Protein AF-A0A1S6J3F6-F1 (afdb_monomer)

Mean predicted aligned error: 5.73 Å

Solvent-accessible surface area (backbone atoms only — not comparable to full-atom values): 7538 Å² total; per-residue (Å²): 137,82,80,78,80,76,73,83,78,81,71,55,53,67,57,28,52,51,54,21,48,46,43,66,58,63,62,92,87,66,84,69,52,65,42,60,30,18,26,53,20,28,42,32,50,45,49,33,50,50,56,49,52,43,53,43,28,55,75,74,40,60,72,53,62,77,48,55,73,67,57,49,48,67,57,35,42,83,77,46,58,62,65,58,28,49,50,50,51,52,53,53,50,52,28,55,56,43,51,56,88,52,101,87,57,81,61,42,48,49,66,60,42,51,53,48,50,54,53,49,58,50,52,53,53,54,53,59,59,72,70,115

Foldseek 3Di:
DDDPDPDDDDDALVVLLVQLVCLLVPDPPDPDDQLRSLLSSLVSLLSSLLVLLQVLCVLVPPVCNPDDPVVSLVVVCVQAPVVLSVLSVVLNVVSVVLNDDDPPDDHDGSVNSVVSSVSSVVSSVRSVVSSD

Radius of gyration: 16.14 Å; Cα contacts (8 Å, |Δi|>4): 118; chains: 1; bounding box: 43×26×46 Å

pLDDT: mean 89.03, std 11.89, range [48.44, 98.19]

Structure (mmCIF, N/CA/C/O backbone):
data_AF-A0A1S6J3F6-F1
#
_entry.id   AF-A0A1S6J3F6-F1
#
loop_
_atom_site.group_PDB
_atom_site.id
_atom_site.type_symbol
_atom_site.label_atom_id
_atom_site.label_alt_id
_atom_site.label_comp_id
_atom_site.label_asym_id
_atom_site.label_entity_id
_atom_site.label_seq_id
_atom_site.pdbx_PDB_ins_code
_atom_site.Cartn_x
_atom_site.Cartn_y
_atom_site.Cartn_z
_atom_site.occupancy
_atom_site.B_iso_or_equiv
_atom_site.auth_seq_id
_atom_site.auth_comp_id
_atom_site.auth_asym_id
_atom_site.auth_atom_id
_atom_site.pdbx_PDB_model_num
ATOM 1 N N . MET A 1 1 ? -28.361 14.366 -27.306 1.00 48.62 1 MET A N 1
ATOM 2 C CA . MET A 1 1 ? -28.104 13.013 -26.768 1.00 48.62 1 MET A CA 1
ATOM 3 C C . MET A 1 1 ? -26.946 13.119 -25.794 1.00 48.62 1 MET A C 1
ATOM 5 O O . MET A 1 1 ? -25.819 13.310 -26.226 1.00 48.62 1 MET A O 1
ATOM 9 N N . THR A 1 2 ? -27.231 13.118 -24.496 1.00 56.34 2 THR A N 1
ATOM 10 C CA . THR A 1 2 ? -26.232 13.294 -23.433 1.00 56.34 2 THR A CA 1
ATOM 11 C C . THR A 1 2 ? -25.793 11.906 -22.976 1.00 56.34 2 THR A C 1
ATOM 13 O O . THR A 1 2 ? -26.602 11.162 -22.428 1.00 56.34 2 THR A O 1
ATOM 16 N N . THR A 1 3 ? -24.551 11.517 -23.260 1.00 48.44 3 THR A N 1
ATOM 17 C CA . THR A 1 3 ? -23.981 10.244 -22.796 1.00 48.44 3 THR A CA 1
ATOM 18 C C . THR A 1 3 ? -23.972 10.241 -21.264 1.00 48.44 3 THR A C 1
ATOM 20 O O . THR A 1 3 ? -23.398 11.166 -20.683 1.00 48.44 3 THR A O 1
ATOM 23 N N . PRO A 1 4 ? -24.600 9.269 -20.577 1.00 52.59 4 PRO A N 1
ATOM 24 C CA . PRO A 1 4 ? -24.571 9.239 -19.122 1.00 52.59 4 PRO A CA 1
ATOM 25 C C . PRO A 1 4 ? -23.128 9.044 -18.646 1.00 52.59 4 PRO A C 1
ATOM 27 O O . PRO A 1 4 ? -22.402 8.186 -19.153 1.00 52.59 4 PRO A O 1
ATOM 30 N N . ALA A 1 5 ? -22.708 9.862 -17.679 1.00 54.78 5 ALA A N 1
ATOM 31 C CA . ALA A 1 5 ? -21.408 9.735 -17.039 1.00 54.78 5 ALA A CA 1
ATOM 32 C C . ALA A 1 5 ? -21.302 8.341 -16.406 1.00 54.78 5 ALA A C 1
ATOM 34 O O . ALA A 1 5 ? -22.121 7.962 -15.568 1.00 54.78 5 ALA A O 1
ATOM 35 N N . ARG A 1 6 ? -20.310 7.557 -16.839 1.00 54.47 6 ARG A N 1
ATOM 36 C CA . ARG A 1 6 ? -20.037 6.225 -16.295 1.00 54.47 6 ARG A CA 1
ATOM 37 C C . ARG A 1 6 ? -19.717 6.399 -14.811 1.00 54.47 6 ARG A C 1
ATOM 39 O O . ARG A 1 6 ? -18.729 7.051 -14.481 1.00 54.47 6 ARG A O 1
ATOM 46 N N . SER A 1 7 ? -20.547 5.853 -13.924 1.00 50.19 7 SER A N 1
ATOM 47 C CA . SER A 1 7 ? -20.220 5.807 -12.499 1.00 50.19 7 SER A CA 1
ATOM 48 C C . SER A 1 7 ? -18.847 5.145 -12.340 1.00 50.19 7 SER A C 1
ATOM 50 O O . SER A 1 7 ? -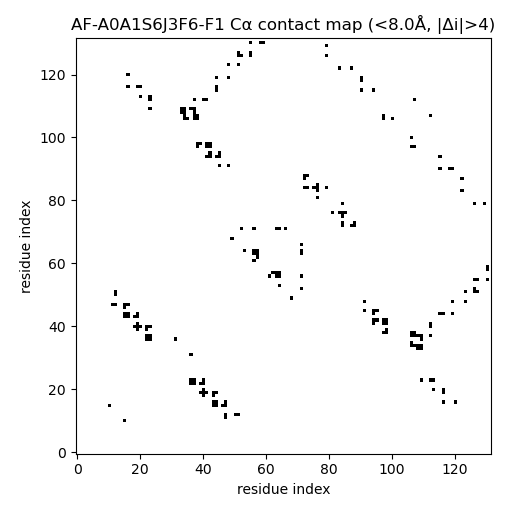18.591 4.139 -13.014 1.00 50.19 7 SER A O 1
ATOM 52 N N . PRO A 1 8 ? -17.941 5.697 -11.515 1.00 55.97 8 PRO A N 1
ATOM 53 C CA . PRO A 1 8 ? -16.622 5.114 -11.343 1.00 55.97 8 PRO A CA 1
ATOM 54 C C . PRO A 1 8 ? -16.789 3.697 -10.793 1.00 55.97 8 PRO A C 1
ATOM 56 O O . PRO A 1 8 ? -17.362 3.491 -9.724 1.00 55.97 8 PRO A O 1
ATOM 59 N N . ARG A 1 9 ? -16.328 2.704 -11.557 1.00 63.00 9 ARG A N 1
ATOM 60 C CA . ARG A 1 9 ? -16.299 1.316 -11.103 1.00 63.00 9 ARG A CA 1
ATOM 61 C C . ARG A 1 9 ? -15.208 1.215 -10.043 1.00 63.00 9 ARG A C 1
ATOM 63 O O . ARG A 1 9 ? -14.031 1.296 -10.379 1.00 63.00 9 ARG A O 1
ATOM 70 N N . VAL A 1 10 ? -15.598 1.054 -8.781 1.00 69.62 10 VAL A N 1
ATOM 71 C CA . VAL A 1 10 ? -14.659 0.674 -7.721 1.00 69.62 10 VAL A CA 1
ATOM 72 C C . VAL A 1 10 ? -14.270 -0.776 -7.989 1.00 69.62 10 VAL A C 1
ATOM 74 O O . VAL A 1 10 ? -15.123 -1.665 -7.952 1.00 69.62 10 VAL A O 1
ATOM 77 N N . LEU A 1 11 ? -13.010 -1.002 -8.355 1.00 74.75 11 LEU A N 1
ATOM 78 C CA . LEU A 1 11 ? -12.491 -2.351 -8.556 1.00 74.75 11 LEU A CA 1
ATOM 79 C C . LEU A 1 11 ? -12.261 -2.994 -7.184 1.00 74.75 11 LEU A C 1
ATOM 81 O O . LEU A 1 11 ? -11.705 -2.339 -6.298 1.00 74.75 11 LEU A O 1
ATOM 85 N N . PRO A 1 12 ? -12.668 -4.255 -6.982 1.00 87.19 12 PRO A N 1
ATOM 86 C CA . PRO A 1 12 ? -12.346 -4.962 -5.757 1.00 87.19 12 PRO A CA 1
ATOM 87 C C . PRO A 1 12 ? -10.825 -5.154 -5.643 1.00 87.19 12 PRO A C 1
ATOM 89 O O . PRO A 1 12 ? -10.100 -5.230 -6.637 1.00 87.19 12 PRO A O 1
ATOM 92 N N . THR A 1 13 ? -10.326 -5.236 -4.410 1.00 92.31 13 THR A N 1
ATOM 93 C CA . THR A 1 13 ? -8.886 -5.246 -4.114 1.00 92.31 13 THR A CA 1
ATOM 94 C C . THR A 1 13 ? -8.120 -6.359 -4.847 1.00 92.31 13 THR A C 1
ATOM 96 O O . THR A 1 13 ? -6.986 -6.154 -5.268 1.00 92.31 13 THR A O 1
ATOM 99 N N . ASN A 1 14 ? -8.738 -7.522 -5.068 1.00 93.12 14 ASN A N 1
ATOM 100 C CA . ASN A 1 14 ? -8.151 -8.628 -5.834 1.00 93.12 14 ASN A CA 1
ATOM 101 C C . ASN A 1 14 ? -7.972 -8.301 -7.329 1.00 93.12 14 ASN A C 1
ATOM 103 O O . ASN A 1 14 ? -6.957 -8.678 -7.913 1.00 93.12 14 ASN A O 1
ATOM 107 N N . GLU A 1 15 ? -8.918 -7.587 -7.943 1.00 95.38 15 GLU A N 1
ATOM 108 C CA . GLU A 1 15 ? -8.794 -7.120 -9.329 1.00 95.38 15 GLU A CA 1
ATOM 109 C C . GLU A 1 15 ? -7.663 -6.089 -9.451 1.00 95.38 15 GLU A C 1
ATOM 111 O O . GLU A 1 15 ? -6.899 -6.137 -10.413 1.00 95.38 15 GLU A O 1
ATOM 116 N N . LEU A 1 16 ? -7.483 -5.222 -8.446 1.00 96.62 16 LEU A N 1
ATOM 117 C CA . LEU A 1 16 ? -6.356 -4.281 -8.394 1.00 96.62 16 LEU A CA 1
ATOM 118 C C . LEU A 1 16 ? -5.002 -5.003 -8.305 1.00 96.62 16 LEU A C 1
ATOM 120 O O . LEU A 1 16 ? -4.075 -4.643 -9.032 1.00 96.62 16 LEU A O 1
ATOM 124 N N . LEU A 1 17 ? -4.888 -6.039 -7.464 1.00 97.19 17 LEU A N 1
ATOM 125 C CA . LEU A 1 17 ? -3.670 -6.856 -7.361 1.00 97.19 17 LEU A CA 1
ATOM 126 C C . LEU A 1 17 ? -3.360 -7.600 -8.662 1.00 97.19 17 LEU A C 1
ATOM 128 O O . LEU A 1 17 ? -2.199 -7.661 -9.069 1.00 97.19 17 LEU A O 1
ATOM 132 N N . SER A 1 18 ? -4.383 -8.158 -9.314 1.00 96.56 18 SER A N 1
ATOM 133 C CA . SER A 1 18 ? -4.221 -8.869 -10.585 1.00 96.56 18 SER A CA 1
ATOM 134 C C . SER A 1 18 ? -3.810 -7.920 -11.711 1.00 96.56 18 SER A C 1
ATOM 136 O O . SER A 1 18 ? -2.891 -8.223 -12.465 1.00 96.56 18 SER A O 1
ATOM 138 N N . ALA A 1 19 ? -4.423 -6.738 -11.793 1.00 95.94 19 ALA A N 1
ATOM 139 C CA . ALA A 1 19 ? -4.047 -5.725 -12.772 1.00 95.94 19 ALA A CA 1
ATOM 140 C C . ALA A 1 19 ? -2.622 -5.188 -12.533 1.00 95.94 19 ALA A C 1
ATOM 142 O O . ALA A 1 19 ? -1.877 -4.975 -13.490 1.00 95.94 19 ALA A O 1
ATOM 143 N N . ALA A 1 20 ? -2.210 -5.016 -11.271 1.00 97.06 20 ALA A N 1
ATOM 144 C CA . ALA A 1 20 ? -0.829 -4.674 -10.940 1.00 97.06 20 ALA A CA 1
ATOM 145 C C . ALA A 1 20 ? 0.148 -5.769 -11.399 1.00 97.06 20 ALA A C 1
ATOM 147 O O . ALA A 1 20 ? 1.176 -5.451 -11.992 1.00 97.06 20 ALA A O 1
ATOM 148 N N . ASP A 1 21 ? -0.187 -7.044 -11.189 1.00 96.81 21 ASP A N 1
ATOM 149 C CA . ASP A 1 21 ? 0.639 -8.171 -11.632 1.00 96.81 21 ASP A CA 1
ATOM 150 C C . ASP A 1 21 ? 0.792 -8.219 -13.163 1.00 96.81 21 ASP A C 1
ATOM 152 O O . ASP A 1 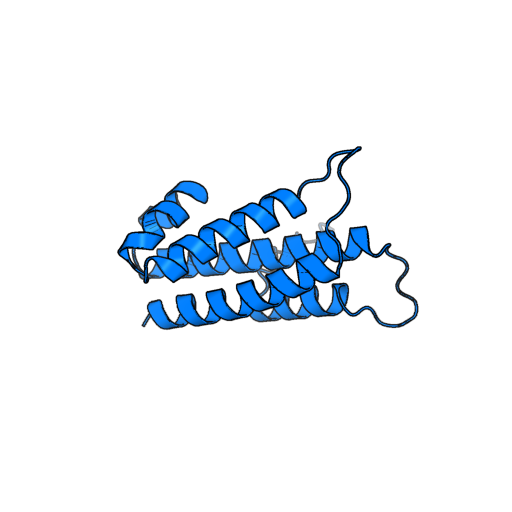21 ? 1.907 -8.333 -13.670 1.00 96.81 21 ASP A O 1
ATOM 156 N N . GLN A 1 22 ? -0.293 -7.999 -13.913 1.00 95.31 22 GLN A N 1
ATOM 157 C CA . GLN A 1 22 ? -0.260 -7.929 -15.383 1.00 95.31 22 GLN A CA 1
ATOM 158 C C . GLN A 1 22 ? 0.660 -6.812 -15.906 1.00 95.31 22 GLN A C 1
ATOM 160 O O . GLN A 1 22 ? 1.333 -6.976 -16.922 1.00 95.31 22 GLN A O 1
ATOM 165 N N . LEU A 1 23 ? 0.732 -5.673 -15.210 1.00 95.31 23 LEU A N 1
ATOM 166 C CA . LEU A 1 23 ? 1.647 -4.581 -15.569 1.00 95.31 23 LEU A CA 1
ATOM 167 C C . LEU A 1 23 ? 3.119 -4.933 -15.289 1.00 95.31 23 LEU A C 1
ATOM 169 O O . LEU A 1 23 ? 4.018 -4.483 -16.013 1.00 95.31 23 LEU A O 1
ATOM 173 N N . LEU A 1 24 ? 3.371 -5.726 -14.246 1.00 95.31 24 LEU A N 1
ATOM 174 C CA . LEU A 1 24 ? 4.709 -6.186 -13.860 1.00 95.31 24 LEU A CA 1
ATOM 175 C C . LEU A 1 24 ? 5.201 -7.354 -14.724 1.00 95.31 24 LEU A C 1
ATOM 177 O O . LEU A 1 24 ? 6.414 -7.482 -14.917 1.00 95.31 24 LEU A O 1
ATOM 181 N N . ASN A 1 25 ? 4.271 -8.135 -15.275 1.00 94.19 25 ASN A N 1
ATOM 182 C CA . ASN A 1 25 ? 4.495 -9.288 -16.145 1.00 94.19 25 ASN A CA 1
ATOM 183 C C . ASN A 1 25 ? 3.796 -9.071 -17.503 1.00 94.19 25 ASN A C 1
ATOM 185 O O . ASN A 1 25 ? 2.835 -9.771 -17.826 1.00 94.19 25 ASN A O 1
ATOM 189 N N . PRO A 1 26 ? 4.233 -8.071 -18.291 1.00 90.19 26 PRO A N 1
ATOM 190 C CA . PRO A 1 26 ? 3.587 -7.752 -19.558 1.00 90.19 26 PRO A CA 1
ATOM 191 C C . PRO A 1 26 ? 3.737 -8.902 -20.554 1.00 90.19 26 PRO A C 1
ATOM 193 O O . PRO A 1 26 ? 4.806 -9.500 -20.670 1.00 90.19 26 PRO A O 1
ATOM 196 N N . SER A 1 27 ? 2.693 -9.145 -21.339 1.00 85.00 27 SER A N 1
ATOM 197 C CA . SER A 1 27 ? 2.785 -9.9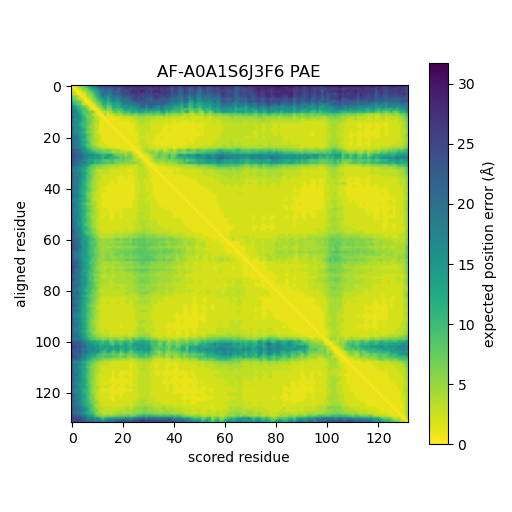69 -22.541 1.00 85.00 27 SER A CA 1
ATOM 198 C C . SER A 1 27 ? 3.593 -9.268 -23.640 1.00 85.00 27 SER A C 1
ATOM 200 O O . SER A 1 27 ? 3.711 -8.031 -23.663 1.00 85.00 27 SER A O 1
ATOM 202 N N . ASP A 1 28 ? 4.116 -10.068 -24.571 1.00 78.31 28 ASP A N 1
ATOM 203 C CA . ASP A 1 28 ? 4.820 -9.584 -25.759 1.00 78.31 28 ASP A CA 1
ATOM 204 C C . ASP A 1 28 ? 3.976 -8.536 -26.506 1.00 78.31 28 ASP A C 1
ATOM 206 O O . ASP A 1 28 ? 2.760 -8.669 -26.646 1.00 78.31 28 ASP A O 1
ATOM 210 N N . GLY A 1 29 ? 4.618 -7.452 -26.953 1.00 78.81 29 GLY A N 1
ATOM 211 C CA . GLY A 1 29 ? 3.954 -6.349 -27.664 1.00 78.81 29 GLY A CA 1
ATOM 212 C C . GLY A 1 29 ? 3.502 -5.168 -26.794 1.00 78.81 29 GLY A C 1
ATOM 213 O O . GLY A 1 29 ? 2.932 -4.209 -27.316 1.00 78.81 29 GLY A O 1
ATOM 214 N N . THR A 1 30 ? 3.782 -5.174 -25.487 1.00 85.00 30 THR A N 1
ATOM 215 C CA . THR A 1 30 ? 3.499 -4.010 -24.631 1.00 85.00 30 THR A CA 1
ATOM 216 C C . THR A 1 30 ? 4.402 -2.820 -24.978 1.00 85.00 30 THR A C 1
ATOM 218 O O . THR A 1 30 ? 5.621 -2.895 -24.847 1.00 85.00 30 THR A O 1
ATOM 221 N N . THR A 1 31 ? 3.800 -1.689 -25.358 1.00 88.31 31 THR A N 1
ATOM 222 C CA . THR A 1 31 ? 4.515 -0.475 -25.804 1.00 88.31 31 THR A CA 1
ATOM 223 C C . THR A 1 31 ? 4.964 0.449 -24.667 1.00 88.31 31 THR A C 1
ATOM 225 O O . THR A 1 31 ? 5.830 1.300 -24.862 1.00 88.31 31 THR A O 1
ATOM 228 N N . LEU A 1 32 ? 4.389 0.302 -23.469 1.00 88.44 32 LEU A N 1
ATOM 229 C CA . LEU A 1 32 ? 4.744 1.115 -22.304 1.00 88.44 32 LEU A CA 1
ATOM 230 C C . LEU A 1 32 ? 6.139 0.756 -21.793 1.00 88.44 32 LEU A C 1
ATOM 232 O O . LEU A 1 32 ? 6.463 -0.423 -21.667 1.00 88.44 32 LEU A O 1
ATOM 236 N N . SER A 1 33 ? 6.935 1.756 -21.409 1.00 91.19 33 SER A N 1
ATOM 237 C CA . SER A 1 33 ? 8.254 1.511 -20.817 1.00 91.19 33 SER A CA 1
ATOM 238 C C . SER A 1 33 ? 8.145 0.795 -19.459 1.00 91.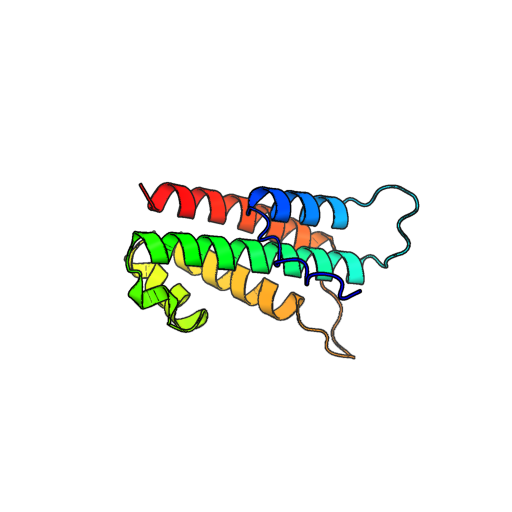19 33 SER A C 1
ATOM 240 O O . SER A 1 33 ? 7.142 0.960 -18.753 1.00 91.19 33 SER A O 1
ATOM 242 N N . PRO A 1 34 ? 9.170 0.026 -19.038 1.00 91.81 34 PRO A N 1
ATOM 243 C CA . PRO A 1 34 ? 9.148 -0.679 -17.755 1.00 91.81 34 PRO A CA 1
ATOM 244 C C . PRO A 1 34 ? 8.846 0.227 -16.557 1.00 91.81 34 PRO A C 1
ATOM 246 O O . PRO A 1 34 ? 8.051 -0.149 -15.703 1.00 91.81 34 PRO A O 1
ATOM 249 N N . GLY A 1 35 ? 9.416 1.436 -16.525 1.00 91.38 35 GLY A N 1
ATOM 250 C CA . GLY A 1 35 ? 9.181 2.400 -15.446 1.00 91.38 35 GLY A CA 1
ATOM 251 C C . GLY A 1 35 ? 7.749 2.944 -15.414 1.00 91.38 35 GLY A C 1
ATOM 252 O O . GLY A 1 35 ? 7.182 3.117 -14.338 1.00 91.38 35 GLY A O 1
ATOM 253 N N . VAL A 1 36 ? 7.125 3.161 -16.579 1.00 92.00 36 VAL A N 1
ATOM 254 C CA . VAL A 1 36 ? 5.715 3.584 -16.649 1.00 92.00 36 VAL A CA 1
ATOM 255 C C . VAL A 1 36 ? 4.798 2.477 -16.134 1.00 92.00 36 VAL A C 1
ATOM 257 O O . VAL A 1 36 ? 3.909 2.748 -15.328 1.00 92.00 36 VAL A O 1
ATOM 260 N N . ARG A 1 37 ? 5.041 1.223 -16.537 1.00 94.25 37 ARG A N 1
ATOM 261 C CA . ARG A 1 37 ? 4.261 0.080 -16.041 1.00 94.25 37 ARG A CA 1
ATOM 262 C C . ARG A 1 37 ? 4.448 -0.140 -14.545 1.00 94.25 37 ARG A C 1
ATOM 264 O O . ARG A 1 37 ? 3.464 -0.348 -13.845 1.00 94.25 37 ARG A O 1
ATOM 271 N N . ALA A 1 38 ? 5.681 -0.045 -14.050 1.00 94.94 38 ALA A N 1
ATOM 272 C CA . ALA A 1 38 ? 5.986 -0.172 -12.629 1.00 94.94 38 ALA A CA 1
ATOM 273 C C . ALA A 1 38 ? 5.267 0.904 -11.801 1.00 94.94 38 ALA A C 1
ATOM 275 O O . ALA A 1 38 ? 4.643 0.587 -10.791 1.00 94.94 38 ALA A O 1
ATOM 276 N N . ARG A 1 39 ? 5.261 2.162 -12.259 1.00 94.88 39 ARG A N 1
ATOM 277 C CA . ARG A 1 39 ? 4.518 3.239 -11.590 1.00 94.88 39 ARG A CA 1
ATOM 278 C C . ARG A 1 39 ? 3.006 3.008 -11.618 1.00 94.88 39 ARG A C 1
ATOM 280 O O . ARG A 1 39 ? 2.353 3.175 -10.591 1.00 94.88 39 ARG A O 1
ATOM 287 N N . ALA A 1 40 ? 2.457 2.581 -12.754 1.00 94.94 40 ALA A N 1
ATOM 288 C CA . ALA A 1 40 ? 1.041 2.234 -12.854 1.00 94.94 40 ALA A CA 1
ATOM 289 C C . ALA A 1 40 ? 0.669 1.083 -11.898 1.00 94.94 40 ALA A C 1
ATOM 291 O O . ALA A 1 40 ? -0.321 1.182 -11.176 1.00 94.94 40 ALA A O 1
ATOM 292 N N . ALA A 1 41 ? 1.503 0.042 -11.813 1.00 96.88 41 ALA A N 1
ATOM 293 C CA . ALA A 1 41 ? 1.331 -1.044 -10.853 1.00 96.88 41 ALA A CA 1
ATOM 294 C C . ALA A 1 41 ? 1.395 -0.532 -9.405 1.00 96.88 41 ALA A C 1
ATOM 296 O O . ALA A 1 41 ? 0.514 -0.850 -8.609 1.00 96.88 41 ALA A O 1
ATOM 297 N N . ALA A 1 42 ? 2.361 0.330 -9.073 1.00 97.12 42 ALA A N 1
ATOM 298 C CA . ALA A 1 42 ? 2.459 0.949 -7.752 1.00 97.12 42 ALA A CA 1
ATOM 299 C C . ALA A 1 42 ? 1.200 1.761 -7.394 1.00 97.12 42 ALA A C 1
ATOM 301 O O . ALA A 1 42 ? 0.730 1.686 -6.261 1.00 97.12 42 ALA A O 1
ATOM 302 N N . THR A 1 43 ? 0.600 2.472 -8.356 1.00 96.31 43 THR A N 1
ATOM 303 C CA . THR A 1 43 ? -0.669 3.195 -8.150 1.00 96.31 43 THR A CA 1
ATOM 304 C C . THR A 1 43 ? -1.831 2.253 -7.836 1.00 96.31 43 THR A C 1
ATOM 306 O O . THR A 1 43 ? -2.607 2.527 -6.920 1.00 96.31 43 THR A O 1
ATOM 309 N N . LEU A 1 44 ? -1.938 1.117 -8.529 1.00 97.44 44 LEU A N 1
ATOM 310 C CA . LEU A 1 44 ? -2.976 0.117 -8.250 1.00 97.44 44 LEU A CA 1
ATOM 311 C C . LEU A 1 44 ? -2.790 -0.537 -6.874 1.00 97.44 44 LEU A C 1
ATOM 313 O O . LEU A 1 44 ? -3.758 -0.683 -6.128 1.00 97.44 44 LEU A O 1
ATOM 317 N N . LEU A 1 45 ? -1.550 -0.869 -6.505 1.00 98.06 45 LEU A N 1
ATOM 318 C CA . LEU A 1 45 ? -1.214 -1.393 -5.177 1.00 98.06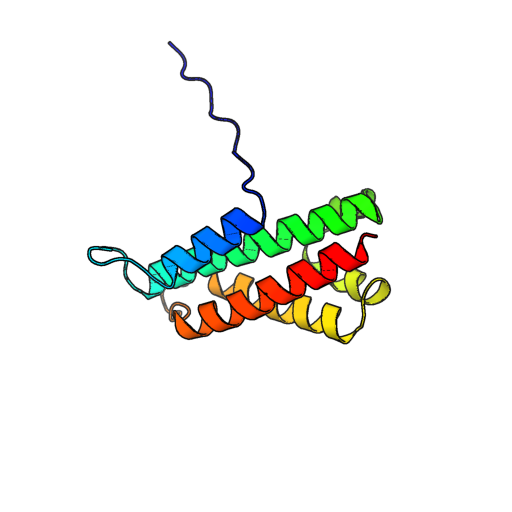 45 LEU A CA 1
ATOM 319 C C . LEU A 1 45 ? -1.533 -0.381 -4.069 1.00 98.06 45 LEU A C 1
ATOM 321 O O . LEU A 1 45 ? -2.087 -0.733 -3.027 1.00 98.06 45 LEU A O 1
ATOM 325 N N . ARG A 1 46 ? -1.219 0.895 -4.307 1.00 96.88 46 ARG A N 1
ATOM 326 C CA . ARG A 1 46 ? -1.518 1.991 -3.388 1.00 96.88 46 ARG A CA 1
ATOM 327 C C . ARG A 1 46 ? -3.025 2.133 -3.171 1.00 96.88 46 ARG A C 1
ATOM 329 O O . ARG A 1 46 ? -3.442 2.270 -2.021 1.00 96.88 46 ARG A O 1
ATOM 336 N N . LEU A 1 47 ? -3.817 2.056 -4.242 1.00 96.19 47 LEU A N 1
ATOM 337 C CA . LEU A 1 47 ? -5.280 2.085 -4.182 1.00 96.19 47 LEU A CA 1
ATOM 338 C C . LEU A 1 47 ? -5.842 0.874 -3.422 1.00 96.19 47 LEU A C 1
ATOM 340 O O . LEU A 1 47 ? -6.721 1.034 -2.581 1.00 96.19 47 LEU A O 1
ATOM 344 N N . ALA A 1 48 ? -5.290 -0.320 -3.652 1.00 96.75 48 ALA A N 1
ATOM 345 C CA . ALA A 1 48 ? -5.687 -1.541 -2.953 1.00 96.75 48 ALA A CA 1
ATOM 346 C C . ALA A 1 48 ? -5.508 -1.433 -1.424 1.00 96.75 48 ALA A C 1
ATOM 348 O O . ALA A 1 48 ? -6.381 -1.865 -0.661 1.00 96.75 48 ALA A O 1
ATOM 349 N N . LEU A 1 49 ? -4.406 -0.818 -0.971 1.00 95.94 49 LEU A N 1
ATOM 350 C CA . LEU A 1 49 ? -4.195 -0.515 0.447 1.00 95.94 49 LEU A CA 1
ATOM 351 C C . LEU A 1 49 ? -5.236 0.477 0.979 1.00 95.94 49 LEU A C 1
ATOM 353 O O . LEU A 1 49 ? -5.816 0.216 2.031 1.00 95.94 49 LEU A O 1
ATOM 357 N N . ASP A 1 50 ? -5.494 1.585 0.279 1.00 94.50 50 ASP A N 1
ATOM 358 C CA . ASP A 1 50 ? -6.478 2.578 0.740 1.00 94.50 50 ASP A CA 1
ATOM 359 C C . ASP A 1 50 ? -7.875 1.975 0.874 1.00 94.50 50 ASP A C 1
ATOM 361 O O . ASP A 1 50 ? -8.494 2.126 1.923 1.00 94.50 50 ASP A O 1
ATOM 365 N N . GLU A 1 51 ? -8.347 1.224 -0.122 1.00 93.50 51 GLU A N 1
ATOM 366 C CA . GLU A 1 51 ? -9.681 0.610 -0.072 1.00 93.50 51 GLU A CA 1
ATOM 367 C C . GLU A 1 51 ? -9.827 -0.388 1.080 1.00 93.50 51 GLU A C 1
ATOM 369 O O . GLU A 1 51 ? -10.878 -0.484 1.721 1.00 93.50 51 GLU A O 1
ATOM 374 N N . THR A 1 52 ? -8.757 -1.115 1.391 1.00 94.44 52 THR A N 1
ATOM 375 C CA . THR A 1 52 ? -8.776 -2.108 2.469 1.00 94.44 52 THR A CA 1
ATOM 376 C C . THR A 1 52 ? -8.679 -1.448 3.839 1.00 94.44 52 THR A C 1
ATOM 378 O O . THR A 1 52 ? -9.399 -1.849 4.757 1.00 94.44 52 THR A O 1
ATOM 381 N N . LEU A 1 53 ? -7.863 -0.398 3.972 1.00 94.00 53 LEU A N 1
ATOM 382 C CA . LEU A 1 53 ? -7.811 0.431 5.175 1.00 94.00 53 LEU A CA 1
ATOM 383 C C . LEU A 1 53 ? -9.164 1.104 5.428 1.00 94.00 53 LEU A C 1
ATOM 385 O O . LEU A 1 53 ? -9.654 1.118 6.557 1.00 94.00 53 LEU A O 1
ATOM 389 N N . ASP A 1 54 ? -9.796 1.622 4.379 1.00 92.44 54 ASP A N 1
ATOM 390 C CA . ASP A 1 54 ? -11.130 2.198 4.444 1.00 92.44 54 ASP A CA 1
ATOM 391 C C . ASP A 1 54 ? -12.157 1.164 4.896 1.00 92.44 54 ASP A C 1
ATOM 393 O O . ASP A 1 54 ? -12.935 1.434 5.811 1.00 92.44 54 ASP A O 1
ATOM 397 N N . ALA A 1 55 ? -12.159 -0.026 4.294 1.00 92.06 55 ALA A N 1
ATOM 398 C CA . ALA A 1 55 ? -13.078 -1.094 4.664 1.00 92.06 55 ALA A CA 1
ATOM 399 C C . ALA A 1 55 ? -12.890 -1.549 6.121 1.00 92.06 55 ALA A C 1
ATOM 401 O O . ALA A 1 55 ? -13.883 -1.775 6.814 1.00 92.06 55 ALA A O 1
ATOM 402 N N . PHE A 1 56 ? -11.645 -1.628 6.597 1.00 94.00 56 PHE A N 1
ATOM 403 C CA . PHE A 1 56 ? -11.323 -1.899 7.997 1.00 94.00 56 PHE A CA 1
ATOM 404 C C . PHE A 1 56 ? -11.897 -0.823 8.930 1.00 94.00 56 PHE A C 1
ATOM 406 O O . PHE A 1 56 ? -12.613 -1.130 9.884 1.00 94.00 56 PHE A O 1
ATOM 413 N N . TRP A 1 57 ? -11.664 0.458 8.637 1.00 94.44 57 TRP A N 1
ATOM 414 C CA . TRP A 1 57 ? -12.190 1.533 9.479 1.00 94.44 57 TRP A CA 1
ATOM 415 C C . TRP A 1 57 ? -13.708 1.662 9.402 1.00 94.44 57 TRP A C 1
ATOM 417 O O . TRP A 1 57 ? -14.323 1.998 10.408 1.00 94.44 57 TRP A O 1
ATOM 427 N N . ARG A 1 58 ? -14.343 1.337 8.270 1.00 93.50 58 ARG A N 1
ATOM 428 C CA . ARG A 1 58 ? -15.810 1.246 8.186 1.00 93.50 58 ARG A CA 1
ATOM 429 C C . ARG A 1 58 ? -16.371 0.201 9.159 1.00 93.50 58 ARG A C 1
ATOM 431 O O . ARG A 1 58 ? -17.430 0.457 9.718 1.00 93.50 58 ARG A O 1
ATOM 438 N N . SER A 1 59 ? -15.690 -0.929 9.383 1.00 91.88 59 SER A N 1
ATOM 439 C CA . SER A 1 59 ? -16.147 -1.941 10.351 1.00 91.88 59 SER A CA 1
ATOM 440 C C . SER A 1 59 ? -15.790 -1.614 11.802 1.00 91.88 59 SER A C 1
ATOM 442 O O . SER A 1 59 ? -16.571 -1.925 12.692 1.00 91.88 59 SER A O 1
ATOM 444 N N . VAL A 1 60 ? -14.644 -0.974 12.054 1.00 92.69 60 VAL A N 1
ATOM 445 C CA . VAL A 1 60 ? -14.162 -0.695 13.421 1.00 92.69 60 VAL A CA 1
ATOM 446 C C . VAL A 1 60 ? -14.700 0.626 13.979 1.00 92.69 60 VAL A C 1
ATOM 448 O O . VAL A 1 60 ? -15.161 0.696 15.114 1.00 92.69 60 VAL A O 1
ATOM 451 N N . SER A 1 61 ? -14.624 1.706 13.201 1.00 92.94 61 SER A N 1
ATOM 452 C CA . SER A 1 61 ? -15.087 3.037 13.598 1.00 92.94 61 SER A CA 1
ATOM 453 C C . SER A 1 61 ? -15.387 3.884 12.357 1.00 92.94 61 SER A C 1
ATOM 455 O O . SER A 1 61 ? -14.495 4.560 11.834 1.00 92.94 61 SER A O 1
ATOM 457 N N . PRO A 1 62 ? -16.649 3.931 11.885 1.00 91.31 62 PRO A N 1
ATOM 458 C CA . PRO A 1 62 ? -17.023 4.674 10.680 1.00 91.31 62 PRO A CA 1
ATOM 459 C C . PRO A 1 62 ? -16.667 6.164 10.712 1.00 91.31 62 PRO A C 1
ATOM 461 O O . PRO A 1 62 ? -16.580 6.804 9.672 1.00 91.31 62 PRO A O 1
ATOM 464 N N . ARG A 1 63 ? -16.468 6.762 11.894 1.00 90.44 63 ARG A N 1
ATOM 465 C CA . ARG A 1 63 ? -16.015 8.160 12.009 1.00 90.44 63 ARG A CA 1
ATOM 466 C C . ARG A 1 63 ? -14.571 8.337 11.541 1.00 90.44 63 ARG A C 1
ATOM 468 O O . ARG A 1 63 ? -14.240 9.397 11.015 1.00 90.44 63 ARG A O 1
ATOM 475 N N . MET A 1 64 ? -13.748 7.302 11.696 1.00 90.44 64 MET A N 1
ATOM 476 C CA . MET A 1 64 ? -12.336 7.299 11.329 1.00 90.44 64 MET A CA 1
ATOM 477 C C . MET A 1 64 ? -12.129 7.408 9.812 1.00 90.44 64 MET A C 1
ATOM 479 O O . MET A 1 64 ? -11.107 7.924 9.373 1.00 90.44 64 MET A O 1
ATOM 483 N N . THR A 1 65 ? -13.112 7.025 8.988 1.00 89.00 65 THR A N 1
ATOM 484 C CA . THR A 1 65 ? -13.032 7.175 7.522 1.00 89.00 65 THR A CA 1
ATOM 485 C C . THR A 1 65 ? -12.998 8.635 7.061 1.00 89.00 65 THR A C 1
ATOM 487 O O . THR A 1 65 ? -12.588 8.902 5.938 1.00 89.00 65 THR A O 1
ATOM 490 N N . ARG A 1 66 ? -13.382 9.589 7.923 1.00 90.19 66 ARG A N 1
ATOM 491 C CA . ARG A 1 66 ? -13.316 11.037 7.645 1.00 90.19 66 ARG A CA 1
ATOM 492 C C . ARG A 1 66 ? -11.955 11.651 7.978 1.00 90.19 66 ARG A C 1
ATOM 494 O O . ARG A 1 66 ? -11.729 12.824 7.698 1.00 90.19 66 ARG A O 1
ATOM 501 N N . SER A 1 67 ? -11.075 10.898 8.632 1.00 91.38 67 SER A N 1
ATOM 502 C CA . SER A 1 67 ? -9.731 11.343 8.991 1.00 91.38 67 SER A CA 1
ATOM 503 C C . SER A 1 67 ? -8.759 11.165 7.825 1.00 91.38 67 SER A C 1
ATOM 505 O O . SER A 1 67 ? -8.992 10.382 6.905 1.00 91.38 67 SER A O 1
ATOM 507 N N . THR A 1 68 ? -7.624 11.866 7.869 1.00 90.56 68 THR A N 1
ATOM 508 C CA . THR A 1 68 ? -6.588 11.728 6.834 1.00 90.56 68 THR A CA 1
ATOM 509 C C . THR A 1 68 ? -6.052 10.291 6.761 1.00 90.56 68 THR A C 1
ATOM 511 O O . THR A 1 68 ? -6.020 9.579 7.768 1.00 90.56 68 THR A O 1
ATOM 514 N N . GLY A 1 69 ? -5.564 9.859 5.590 1.00 85.75 69 GLY A N 1
ATOM 515 C CA . GLY A 1 69 ? -4.897 8.554 5.432 1.00 85.75 69 GLY A CA 1
ATOM 516 C C . GLY A 1 69 ? -3.785 8.323 6.460 1.00 85.75 69 GLY A C 1
ATOM 517 O O . GLY A 1 69 ? -3.717 7.264 7.079 1.00 85.75 69 GLY A O 1
ATOM 518 N N . ARG A 1 70 ? -2.983 9.358 6.733 1.00 89.75 70 ARG A N 1
ATOM 519 C CA . ARG A 1 70 ? -1.900 9.303 7.720 1.00 89.75 70 ARG A CA 1
ATOM 520 C C . ARG A 1 70 ? -2.408 9.062 9.140 1.00 89.75 70 ARG A C 1
ATOM 522 O O . ARG A 1 70 ? -1.879 8.192 9.824 1.00 89.75 70 ARG A O 1
ATOM 529 N N . THR A 1 71 ? -3.446 9.784 9.565 1.00 93.00 71 THR A N 1
ATOM 530 C CA . THR A 1 71 ? -4.079 9.584 10.881 1.00 93.00 71 THR A CA 1
ATOM 531 C C . THR A 1 71 ? -4.589 8.155 11.028 1.00 93.00 71 THR A C 1
ATOM 533 O O . THR A 1 71 ? -4.294 7.497 12.020 1.00 93.00 71 THR A O 1
ATOM 536 N N . ARG A 1 72 ? -5.290 7.650 10.009 1.00 93.62 72 ARG A N 1
ATOM 537 C CA . ARG A 1 72 ? -5.842 6.291 9.990 1.00 93.62 72 ARG A CA 1
ATOM 538 C C . ARG A 1 72 ? -4.764 5.219 10.153 1.00 93.62 72 ARG A C 1
ATOM 540 O O . ARG A 1 72 ? -4.959 4.282 10.914 1.00 93.62 72 ARG A O 1
ATOM 547 N N . MET A 1 73 ? -3.613 5.366 9.500 1.00 91.75 73 MET A N 1
ATOM 548 C CA . MET A 1 73 ? -2.498 4.425 9.668 1.00 91.75 73 MET A CA 1
ATOM 549 C C . MET A 1 73 ? -1.825 4.522 11.036 1.00 91.75 73 MET A C 1
ATOM 551 O O . MET A 1 73 ? -1.504 3.493 11.617 1.00 91.75 73 MET A O 1
ATOM 555 N N . LEU A 1 74 ? -1.623 5.731 11.570 1.00 90.94 74 LEU A N 1
ATOM 556 C CA . LEU A 1 74 ? -1.079 5.889 12.924 1.00 90.94 74 LEU A CA 1
ATOM 557 C C . LEU A 1 74 ? -1.997 5.220 13.948 1.00 90.94 74 LEU A C 1
ATOM 559 O O . LEU A 1 74 ? -1.522 4.539 14.848 1.00 90.94 74 LEU A O 1
ATOM 563 N N . CYS A 1 75 ? -3.313 5.351 13.761 1.00 94.12 75 CYS A N 1
ATOM 564 C CA . CYS A 1 75 ? -4.317 4.690 14.583 1.00 94.12 75 CYS A CA 1
ATOM 565 C C . CYS A 1 75 ? -4.339 3.163 14.445 1.00 94.12 75 CYS A C 1
ATOM 567 O O . CYS A 1 75 ? -4.845 2.490 15.338 1.00 94.12 75 CYS A O 1
ATOM 569 N N . LEU A 1 76 ? -3.780 2.598 13.375 1.00 94.12 76 LEU A N 1
ATOM 570 C CA . LEU A 1 76 ? -3.842 1.162 13.113 1.00 94.12 76 LEU A CA 1
ATOM 571 C C . LEU A 1 76 ? -3.087 0.340 14.170 1.00 94.12 76 LEU A C 1
ATOM 573 O O . LEU A 1 76 ? -3.523 -0.753 14.518 1.00 94.12 76 LEU A O 1
ATOM 577 N N . GLN A 1 77 ? -2.007 0.884 14.743 1.00 94.25 77 GLN A N 1
ATOM 578 C CA . GLN A 1 77 ? -1.154 0.190 15.722 1.00 94.25 77 GLN A CA 1
ATOM 579 C C . GLN A 1 77 ? -1.871 -0.273 17.000 1.00 94.25 77 GLN A C 1
ATOM 581 O O . GLN A 1 77 ? -1.341 -1.118 17.712 1.00 94.25 77 GLN A O 1
ATOM 586 N N . TRP A 1 78 ? -3.043 0.291 17.309 1.00 94.12 78 TRP A N 1
ATOM 587 C CA . TRP A 1 78 ? -3.848 -0.095 18.472 1.00 94.12 78 TRP A CA 1
ATOM 588 C C . TRP A 1 78 ? -4.837 -1.232 18.183 1.00 94.12 78 TRP A C 1
ATOM 590 O O . TRP A 1 78 ? -5.458 -1.732 19.115 1.00 94.12 78 TRP A O 1
ATOM 600 N N . TYR A 1 79 ? -4.990 -1.638 16.919 1.00 93.62 79 TYR A N 1
ATOM 601 C CA . TYR A 1 79 ? -5.979 -2.636 16.495 1.00 93.62 79 TYR A CA 1
ATOM 602 C C . TYR A 1 79 ? -5.365 -3.861 15.811 1.00 93.62 79 TYR A C 1
ATOM 604 O O . TYR A 1 79 ? -6.031 -4.877 15.655 1.00 93.62 79 TYR A O 1
ATOM 612 N N . VAL A 1 80 ? -4.101 -3.779 15.402 1.00 94.44 80 VAL A N 1
ATOM 613 C CA . VAL A 1 80 ? -3.337 -4.902 14.844 1.00 94.44 80 VAL A CA 1
ATOM 614 C C . VAL A 1 80 ? -1.994 -5.006 15.554 1.00 94.44 80 VAL A C 1
ATOM 616 O O . VAL A 1 80 ? -1.617 -4.125 16.328 1.00 94.44 80 VAL A O 1
ATOM 619 N N . SER A 1 81 ? -1.240 -6.073 15.290 1.00 95.06 81 SER A N 1
ATOM 620 C CA . SER A 1 81 ? 0.087 -6.212 15.884 1.00 95.06 81 SER A CA 1
ATOM 621 C C . SER A 1 81 ? 1.004 -5.035 15.489 1.00 95.06 81 SER A C 1
ATOM 623 O O . SER A 1 81 ? 0.949 -4.546 14.353 1.00 95.06 81 SER A O 1
ATOM 625 N N . PRO A 1 82 ? 1.905 -4.582 16.383 1.00 94.31 82 PRO A N 1
ATOM 626 C CA . PRO A 1 82 ? 2.802 -3.468 16.078 1.00 94.31 82 PRO A CA 1
ATOM 627 C C . PRO A 1 82 ? 3.688 -3.697 14.845 1.00 94.31 82 PRO A C 1
ATOM 629 O O . PRO A 1 82 ? 4.069 -2.738 14.177 1.00 94.31 82 PRO A O 1
ATOM 632 N N . SER A 1 83 ? 4.032 -4.951 14.530 1.00 95.25 83 SER A N 1
ATOM 633 C CA . SER A 1 83 ? 4.781 -5.297 13.317 1.00 95.25 83 SER A CA 1
ATOM 634 C C . SER A 1 83 ? 3.964 -5.044 12.051 1.00 95.25 83 SER A C 1
ATOM 636 O O . SER A 1 83 ? 4.470 -4.391 11.140 1.00 95.25 83 SER A O 1
ATOM 638 N N . VAL A 1 84 ? 2.699 -5.473 12.024 1.00 96.06 84 VAL A N 1
ATOM 639 C CA . VAL A 1 84 ? 1.788 -5.263 10.888 1.00 96.06 84 VAL A CA 1
ATOM 640 C C . VAL A 1 84 ? 1.533 -3.776 10.671 1.00 96.06 84 VAL A C 1
ATOM 642 O O . VAL A 1 84 ? 1.629 -3.302 9.544 1.00 96.06 84 VAL A O 1
ATOM 645 N N . ALA A 1 85 ? 1.288 -3.009 11.736 1.00 96.06 85 ALA A N 1
ATOM 646 C CA . ALA A 1 85 ? 1.066 -1.568 11.619 1.00 96.06 85 ALA A CA 1
ATOM 647 C C . ALA A 1 85 ? 2.293 -0.825 11.060 1.00 96.06 85 ALA A C 1
ATOM 649 O O . ALA A 1 85 ? 2.155 0.041 10.193 1.00 96.06 85 ALA A O 1
ATOM 650 N N . ARG A 1 86 ? 3.505 -1.190 11.508 1.00 95.94 86 ARG A N 1
ATOM 651 C CA . ARG A 1 86 ? 4.751 -0.631 10.959 1.00 95.94 86 ARG A CA 1
ATOM 652 C C . ARG A 1 86 ? 4.939 -1.004 9.494 1.00 95.94 86 ARG A C 1
ATOM 654 O O . ARG A 1 86 ? 5.230 -0.122 8.692 1.00 95.94 86 ARG A O 1
ATOM 661 N N . GLN A 1 87 ? 4.753 -2.275 9.142 1.00 96.88 87 GLN A N 1
ATOM 662 C CA . GLN A 1 87 ? 4.895 -2.736 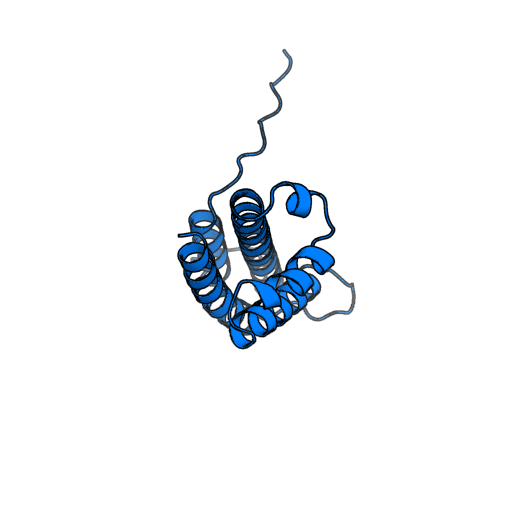7.761 1.00 96.88 87 GLN A CA 1
ATOM 663 C C . GLN A 1 87 ? 3.880 -2.043 6.844 1.00 96.88 87 GLN A C 1
ATOM 665 O O . GLN A 1 87 ? 4.263 -1.543 5.790 1.00 96.88 87 GLN A O 1
ATOM 670 N N . TRP A 1 88 ? 2.626 -1.907 7.286 1.00 97.12 88 TRP A N 1
ATOM 671 C CA . TRP A 1 88 ? 1.591 -1.166 6.568 1.00 97.12 88 TRP A CA 1
ATOM 672 C C . TRP A 1 88 ? 2.023 0.268 6.265 1.00 97.12 88 TRP A C 1
ATOM 674 O O . TRP A 1 88 ? 1.970 0.703 5.116 1.00 97.12 88 TRP A O 1
ATOM 684 N N . TYR A 1 89 ? 2.493 0.999 7.281 1.00 96.06 89 TYR A N 1
ATOM 685 C CA . TYR A 1 89 ? 2.954 2.375 7.109 1.00 96.06 89 TYR A CA 1
ATOM 686 C C . TYR A 1 89 ? 4.168 2.473 6.169 1.00 96.06 89 TYR A C 1
ATOM 688 O O . TYR A 1 89 ? 4.210 3.367 5.318 1.00 96.06 89 TYR A O 1
ATOM 696 N N . THR A 1 90 ? 5.137 1.561 6.289 1.00 96.25 90 THR A N 1
ATOM 697 C CA . THR A 1 90 ? 6.331 1.519 5.429 1.00 96.25 90 THR A CA 1
ATOM 698 C C . THR A 1 90 ? 5.958 1.300 3.965 1.00 96.25 90 THR A C 1
ATOM 700 O O . THR A 1 90 ? 6.359 2.090 3.110 1.00 96.25 90 THR A O 1
ATOM 703 N N . VAL A 1 91 ? 5.147 0.279 3.677 1.00 97.00 91 VAL A N 1
ATOM 704 C CA . VAL A 1 91 ? 4.723 -0.059 2.310 1.00 97.00 91 VAL A CA 1
ATOM 705 C C . VAL A 1 91 ? 3.863 1.058 1.721 1.00 97.00 91 VAL A C 1
ATOM 707 O O . VAL A 1 91 ? 4.102 1.496 0.597 1.00 97.00 91 VAL A O 1
ATOM 710 N N . TRP A 1 92 ? 2.913 1.593 2.492 1.00 96.06 92 TRP A N 1
ATOM 711 C CA . TRP A 1 92 ? 2.084 2.723 2.071 1.00 96.06 92 TRP A CA 1
ATOM 712 C C . TRP A 1 92 ? 2.921 3.958 1.723 1.00 96.06 92 TRP A C 1
ATOM 714 O O . TRP A 1 92 ? 2.650 4.628 0.725 1.00 96.06 92 TRP A O 1
ATOM 724 N N . SER A 1 93 ? 3.950 4.258 2.522 1.00 94.31 93 SER A N 1
ATOM 725 C CA . SER A 1 93 ? 4.827 5.412 2.294 1.00 94.31 93 SER A CA 1
ATOM 726 C C . SER A 1 93 ? 5.691 5.216 1.048 1.00 94.31 93 SER A C 1
ATOM 728 O O . SER A 1 93 ? 5.759 6.122 0.219 1.00 94.31 93 SER A O 1
ATOM 730 N N . GLY A 1 94 ? 6.280 4.026 0.878 1.00 94.38 94 GLY A N 1
ATOM 731 C CA . GLY A 1 94 ? 7.066 3.672 -0.309 1.00 94.38 94 GLY A CA 1
ATOM 732 C C . GLY A 1 94 ? 6.243 3.735 -1.595 1.00 94.38 94 GLY A C 1
ATOM 733 O O . GLY A 1 94 ? 6.642 4.391 -2.554 1.00 94.38 94 GLY A O 1
ATOM 734 N N . LEU A 1 95 ? 5.039 3.155 -1.589 1.00 95.50 95 LEU A N 1
ATOM 735 C CA . LEU A 1 95 ? 4.119 3.232 -2.725 1.00 95.50 95 LEU A CA 1
ATOM 736 C C . LEU A 1 95 ? 3.658 4.665 -3.003 1.00 95.50 95 LEU A C 1
ATOM 738 O O . LEU A 1 95 ? 3.565 5.051 -4.165 1.00 95.50 95 LEU A O 1
ATOM 742 N N . SER A 1 96 ? 3.389 5.466 -1.967 1.00 93.06 96 SER A N 1
ATOM 743 C CA . SER A 1 96 ? 3.001 6.872 -2.144 1.00 93.06 96 SER A CA 1
ATOM 744 C C . SER A 1 96 ? 4.099 7.668 -2.848 1.00 93.06 96 SER A C 1
ATOM 746 O O . SER A 1 96 ? 3.798 8.406 -3.781 1.00 93.06 96 SER A O 1
ATOM 748 N N . ALA A 1 97 ? 5.362 7.470 -2.456 1.00 91.44 97 ALA A N 1
ATOM 749 C CA . ALA A 1 97 ? 6.502 8.078 -3.137 1.00 91.44 97 ALA A CA 1
ATOM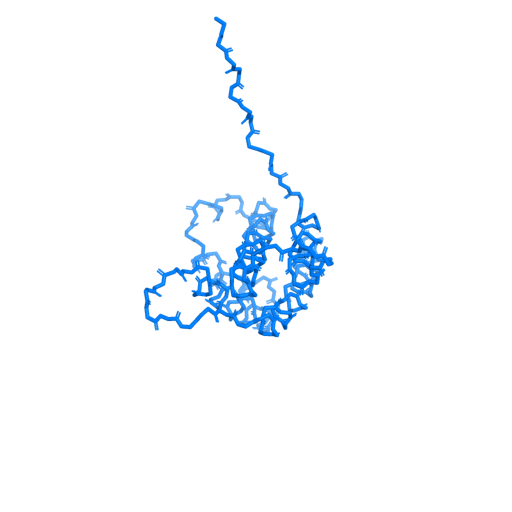 750 C C . ALA A 1 97 ? 6.617 7.583 -4.589 1.00 91.44 97 ALA A C 1
ATOM 752 O O . ALA A 1 97 ? 6.672 8.387 -5.513 1.00 91.44 97 ALA A O 1
ATOM 753 N N . ALA A 1 98 ? 6.530 6.267 -4.811 1.00 92.44 98 ALA A N 1
ATOM 754 C CA . ALA A 1 98 ? 6.634 5.659 -6.138 1.00 92.44 98 ALA A CA 1
ATOM 755 C C . ALA A 1 98 ? 5.550 6.133 -7.131 1.00 92.44 98 ALA A C 1
ATOM 757 O O . ALA A 1 98 ? 5.783 6.161 -8.346 1.00 92.44 98 ALA A O 1
ATOM 758 N N . CYS A 1 99 ? 4.368 6.506 -6.629 1.00 91.38 99 CYS A N 1
ATOM 759 C CA . CYS A 1 99 ? 3.271 7.041 -7.437 1.00 91.38 99 CYS A CA 1
ATOM 760 C C . CYS A 1 99 ? 3.538 8.459 -7.956 1.00 91.38 99 CYS A C 1
ATOM 762 O O . CYS A 1 99 ? 2.956 8.849 -8.970 1.00 91.38 99 CYS A O 1
ATOM 764 N N . HIS A 1 100 ? 4.388 9.242 -7.290 1.00 85.38 100 HIS A N 1
ATOM 765 C CA . HIS A 1 100 ? 4.672 10.606 -7.712 1.00 85.38 100 HIS A CA 1
ATOM 766 C C . HIS A 1 100 ? 5.625 10.622 -8.916 1.00 85.38 100 HIS A C 1
ATOM 768 O O . HIS A 1 100 ? 6.548 9.816 -9.046 1.00 85.38 100 HIS A O 1
ATOM 774 N N . TYR A 1 101 ? 5.355 11.537 -9.848 1.00 73.69 101 TYR A N 1
ATOM 775 C CA . TYR A 1 101 ? 6.240 11.816 -10.971 1.00 73.69 101 TYR A CA 1
ATOM 776 C C . TYR A 1 101 ? 7.018 13.095 -10.668 1.00 73.69 101 TYR A C 1
ATOM 778 O O . TYR A 1 101 ? 6.448 14.188 -10.643 1.00 73.69 101 TYR A O 1
ATOM 786 N N . HIS A 1 102 ? 8.323 12.967 -10.463 1.00 74.62 102 HIS A N 1
ATOM 787 C CA . HIS A 1 102 ? 9.246 14.093 -10.424 1.00 74.62 102 HIS A CA 1
ATOM 788 C C . HIS A 1 102 ? 10.209 13.977 -11.606 1.00 74.62 102 HIS A C 1
ATOM 790 O O . HIS A 1 102 ? 10.742 12.905 -11.874 1.00 74.62 102 HIS A O 1
ATOM 796 N N . THR A 1 103 ? 10.422 15.078 -12.336 1.00 68.69 103 THR A N 1
ATOM 797 C CA . THR A 1 103 ? 11.139 15.107 -13.629 1.00 68.69 103 THR A CA 1
ATOM 798 C C . THR A 1 103 ? 12.549 14.504 -13.584 1.00 68.69 103 THR A C 1
ATOM 800 O O . THR A 1 103 ? 13.044 14.044 -14.607 1.00 68.69 103 THR A O 1
ATOM 803 N N . TYR A 1 104 ? 13.180 14.480 -12.410 1.00 74.12 104 TYR A N 1
ATOM 804 C CA . TYR A 1 104 ? 14.538 13.967 -12.199 1.00 74.12 104 TYR A CA 1
ATOM 805 C C . TYR A 1 104 ? 14.590 12.714 -11.31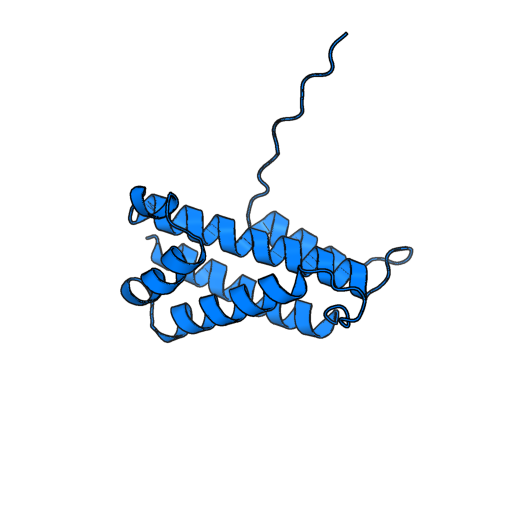9 1.00 74.12 104 TYR A C 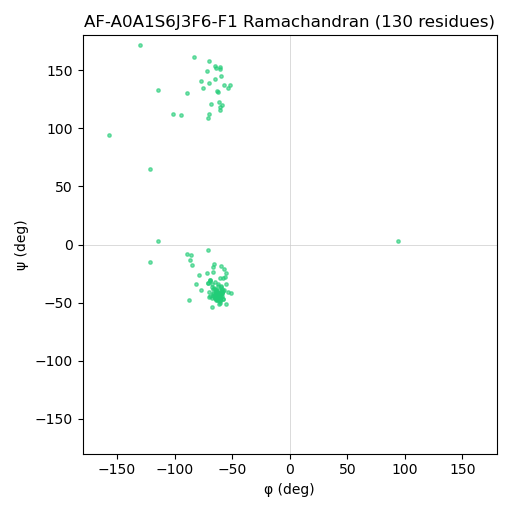1
ATOM 807 O O . TYR A 1 104 ? 15.674 12.231 -11.005 1.00 74.12 104 TYR A O 1
ATOM 815 N N . GLU A 1 105 ? 13.439 12.197 -10.892 1.00 75.88 105 GLU A N 1
ATOM 816 C CA . GLU A 1 105 ? 13.383 11.015 -10.042 1.00 75.88 105 GLU A CA 1
ATOM 817 C C . GLU A 1 105 ? 13.319 9.755 -10.899 1.00 75.88 105 GLU A C 1
ATOM 819 O O . GLU A 1 105 ? 12.514 9.640 -11.832 1.00 75.88 105 GLU A O 1
ATOM 824 N N . LEU A 1 106 ? 14.188 8.798 -10.577 1.00 79.81 106 LEU A N 1
ATOM 825 C CA . LEU A 1 106 ? 14.197 7.511 -11.248 1.00 79.81 106 LEU A CA 1
ATOM 826 C C . LEU A 1 106 ? 12.847 6.816 -10.993 1.00 79.81 106 LEU A C 1
ATOM 828 O O . LEU A 1 106 ? 12.397 6.766 -9.848 1.00 79.81 106 LEU A O 1
ATOM 832 N N . PRO A 1 107 ? 12.162 6.293 -12.027 1.00 80.81 107 PRO A N 1
ATOM 833 C CA . PRO A 1 107 ? 10.941 5.536 -11.800 1.00 80.81 107 PRO A CA 1
ATOM 834 C C . PRO A 1 107 ? 11.232 4.302 -10.938 1.00 80.81 107 PRO A C 1
ATOM 836 O O . PRO A 1 107 ? 12.328 3.743 -11.045 1.00 80.81 107 PRO A O 1
ATOM 839 N N . PRO A 1 108 ? 10.252 3.834 -10.142 1.00 88.81 108 PRO A N 1
ATOM 840 C CA . PRO A 1 108 ? 10.415 2.594 -9.401 1.00 88.81 108 PRO A CA 1
ATOM 841 C C . PRO A 1 108 ? 10.720 1.461 -10.383 1.00 88.81 108 PRO A C 1
ATOM 843 O O . PRO A 1 108 ? 10.123 1.362 -11.464 1.00 88.81 108 PRO A O 1
ATOM 846 N N . THR A 1 109 ? 11.663 0.601 -10.026 1.00 92.25 109 THR A N 1
ATOM 847 C CA . THR A 1 109 ? 11.996 -0.555 -10.850 1.00 92.25 109 THR A CA 1
ATOM 848 C C . THR A 1 109 ? 10.870 -1.591 -10.770 1.00 92.25 109 THR A C 1
ATOM 850 O O . THR A 1 109 ? 10.231 -1.750 -9.726 1.00 92.25 109 THR A O 1
ATOM 853 N N . PRO A 1 110 ? 10.632 -2.383 -11.832 1.00 93.75 110 PRO A N 1
ATOM 854 C CA . PRO A 1 110 ? 9.670 -3.482 -11.760 1.00 93.75 110 PRO A CA 1
ATOM 855 C C . PRO A 1 110 ? 9.972 -4.490 -10.638 1.00 93.75 110 PRO A C 1
ATOM 857 O O . PRO A 1 110 ? 9.057 -5.127 -10.127 1.00 93.75 110 PRO A O 1
ATOM 860 N N . ALA A 1 111 ? 11.242 -4.648 -10.249 1.00 94.38 111 ALA A N 1
ATOM 861 C CA . ALA A 1 111 ? 11.641 -5.535 -9.160 1.00 94.38 111 ALA A CA 1
ATOM 862 C C . ALA A 1 111 ? 11.201 -5.003 -7.785 1.00 94.38 111 ALA A C 1
ATOM 864 O O . ALA A 1 111 ? 10.618 -5.759 -7.012 1.00 94.38 111 ALA A O 1
ATOM 865 N N . GLU A 1 112 ? 11.405 -3.711 -7.512 1.00 94.31 112 GLU A N 1
ATOM 866 C CA . GLU A 1 112 ? 10.926 -3.066 -6.279 1.00 94.31 112 GLU A CA 1
ATOM 867 C C . GLU A 1 112 ? 9.403 -3.160 -6.164 1.00 94.31 112 GLU A C 1
ATOM 869 O O . GLU A 1 112 ? 8.875 -3.543 -5.121 1.00 94.31 112 GLU A O 1
ATOM 874 N N . VAL A 1 113 ? 8.682 -2.903 -7.259 1.00 97.06 113 VAL A N 1
ATOM 875 C CA . VAL A 1 113 ? 7.214 -2.973 -7.246 1.00 97.06 113 VAL A CA 1
ATOM 876 C C . VAL A 1 113 ? 6.708 -4.411 -7.102 1.00 97.06 113 VAL A C 1
ATOM 878 O O . VAL A 1 113 ? 5.684 -4.622 -6.459 1.00 97.06 113 VAL A O 1
ATOM 881 N N . ARG A 1 114 ? 7.430 -5.419 -7.612 1.00 97.00 114 ARG A N 1
ATOM 882 C CA . ARG A 1 114 ? 7.124 -6.833 -7.328 1.00 97.00 114 ARG A CA 1
ATOM 883 C C . ARG A 1 114 ? 7.292 -7.179 -5.850 1.00 97.00 114 ARG A C 1
ATOM 885 O O . ARG A 1 114 ? 6.453 -7.898 -5.317 1.00 97.00 114 ARG A O 1
ATOM 892 N N . ALA A 1 115 ? 8.325 -6.663 -5.185 1.00 96.81 115 ALA A N 1
ATOM 893 C CA . ALA A 1 115 ? 8.488 -6.859 -3.745 1.00 96.81 115 ALA A CA 1
ATOM 894 C C . ALA A 1 115 ? 7.312 -6.237 -2.972 1.00 96.81 115 ALA A C 1
ATOM 896 O O . ALA A 1 115 ? 6.664 -6.923 -2.182 1.00 96.81 115 ALA A O 1
ATOM 897 N N . TRP A 1 116 ? 6.943 -4.991 -3.296 1.00 97.88 116 TRP A N 1
ATOM 898 C CA . TRP A 1 116 ? 5.762 -4.360 -2.700 1.00 97.88 116 TRP A CA 1
ATOM 899 C C . TRP A 1 116 ? 4.459 -5.087 -3.026 1.00 97.88 116 TRP A C 1
ATOM 901 O O . TRP A 1 116 ? 3.574 -5.126 -2.182 1.00 97.88 116 TRP A O 1
ATOM 911 N N . HIS A 1 117 ? 4.311 -5.682 -4.211 1.00 98.19 117 HIS A N 1
ATOM 912 C CA . HIS A 1 117 ? 3.127 -6.479 -4.547 1.00 98.19 117 HIS A CA 1
ATOM 913 C C . HIS A 1 117 ? 2.938 -7.651 -3.574 1.00 98.19 117 HIS A C 1
ATOM 915 O O . HIS A 1 117 ? 1.827 -7.860 -3.078 1.00 98.19 117 HIS A O 1
ATOM 921 N N . GLN A 1 118 ? 4.020 -8.363 -3.244 1.00 97.69 118 GLN A N 1
ATOM 922 C CA . GLN A 1 118 ? 3.983 -9.456 -2.268 1.00 97.69 118 GLN A CA 1
ATOM 923 C C . GLN A 1 118 ? 3.643 -8.946 -0.864 1.00 97.69 118 GLN A C 1
ATOM 925 O O . GLN A 1 118 ? 2.740 -9.485 -0.221 1.00 97.69 118 GLN A O 1
ATOM 930 N N . ASP A 1 119 ? 4.293 -7.862 -0.427 1.00 97.88 119 ASP A N 1
ATOM 931 C CA . ASP A 1 119 ? 4.010 -7.233 0.868 1.00 97.88 119 ASP A CA 1
ATOM 932 C C . ASP A 1 119 ? 2.546 -6.793 0.983 1.00 97.88 119 ASP A C 1
ATOM 934 O O . ASP A 1 119 ? 1.881 -7.065 1.982 1.00 97.88 119 ASP A O 1
ATOM 938 N N . VAL A 1 120 ? 2.018 -6.132 -0.050 1.00 98.19 120 VAL A N 1
ATOM 939 C CA . VAL A 1 120 ? 0.619 -5.695 -0.098 1.00 98.19 120 VAL A CA 1
ATOM 940 C C . VAL A 1 120 ? -0.303 -6.909 -0.052 1.00 98.19 120 VAL A C 1
ATOM 942 O O . VAL A 1 120 ? -1.230 -6.930 0.750 1.00 98.19 120 VAL A O 1
ATOM 945 N N . SER A 1 121 ? -0.041 -7.945 -0.846 1.00 97.44 121 SER A N 1
ATOM 946 C CA . SER A 1 121 ? -0.861 -9.163 -0.856 1.00 97.44 121 SER A CA 1
ATOM 947 C C . SER A 1 121 ? -0.953 -9.822 0.528 1.00 97.44 121 SER A C 1
ATOM 949 O O . SER A 1 121 ? -2.028 -10.287 0.913 1.00 97.44 121 SER A O 1
ATOM 951 N N . GLU A 1 122 ? 0.141 -9.834 1.295 1.00 97.25 122 GLU A N 1
ATOM 952 C CA . GLU A 1 122 ? 0.157 -10.306 2.685 1.00 97.25 122 GLU A CA 1
ATOM 953 C C . GLU A 1 122 ? -0.636 -9.384 3.615 1.00 97.25 122 GLU A C 1
ATOM 955 O O . GLU A 1 122 ? -1.563 -9.827 4.296 1.00 97.25 122 GLU A O 1
ATOM 960 N N . LEU A 1 123 ? -0.327 -8.086 3.606 1.00 97.25 123 LEU A N 1
ATOM 961 C CA . LEU A 1 123 ? -0.961 -7.096 4.476 1.00 97.25 123 LEU A CA 1
ATOM 962 C C . LEU A 1 123 ? -2.482 -7.048 4.300 1.00 97.25 123 LEU A C 1
ATOM 964 O O . LEU A 1 123 ? -3.218 -6.935 5.281 1.00 97.25 123 LEU A O 1
ATOM 968 N N . LEU A 1 124 ? -2.960 -7.158 3.061 1.00 96.06 124 LEU A N 1
ATOM 969 C CA . LEU A 1 124 ? -4.383 -7.182 2.747 1.00 96.06 124 LEU A CA 1
ATOM 970 C C . LEU A 1 124 ? -5.086 -8.396 3.361 1.00 96.06 124 LEU A C 1
ATOM 972 O O . LEU A 1 124 ? -6.176 -8.248 3.916 1.00 96.06 124 LEU A O 1
ATOM 976 N N . ARG A 1 125 ? -4.460 -9.579 3.309 1.00 94.88 125 ARG A N 1
ATOM 977 C CA . ARG A 1 125 ? -4.985 -10.794 3.950 1.00 94.88 125 ARG A CA 1
ATOM 978 C C . ARG A 1 125 ? -5.025 -10.650 5.467 1.00 94.88 125 ARG A C 1
ATOM 980 O O . ARG A 1 125 ? -6.055 -10.941 6.072 1.00 94.88 125 ARG A O 1
ATOM 987 N N . VAL A 1 126 ? -3.943 -10.154 6.067 1.00 95.25 126 VAL A N 1
ATOM 988 C CA . VAL A 1 126 ? -3.858 -9.933 7.518 1.00 95.25 126 VAL A CA 1
ATOM 989 C C . VAL A 1 126 ? -4.928 -8.948 7.990 1.00 95.25 126 VAL A C 1
ATOM 991 O O . VAL A 1 126 ? -5.643 -9.226 8.952 1.00 95.25 126 VAL A O 1
ATOM 994 N N . LEU A 1 127 ? -5.081 -7.812 7.306 1.00 93.00 127 LEU A N 1
ATOM 995 C CA . LEU A 1 127 ? -6.044 -6.794 7.718 1.00 93.00 127 LEU A CA 1
ATOM 996 C C . LEU A 1 127 ? -7.493 -7.234 7.472 1.00 93.00 127 LEU A C 1
ATOM 998 O O . LEU A 1 127 ? -8.370 -6.891 8.260 1.00 93.00 127 LEU A O 1
ATOM 1002 N N . ALA A 1 128 ? -7.755 -8.020 6.423 1.00 88.62 128 ALA A N 1
ATOM 1003 C CA . ALA A 1 128 ? -9.065 -8.629 6.208 1.00 88.62 128 ALA A CA 1
ATOM 1004 C C . ALA A 1 128 ? -9.431 -9.619 7.326 1.00 88.62 128 ALA A C 1
ATOM 1006 O O . ALA A 1 128 ? -10.577 -9.617 7.769 1.00 88.62 128 ALA A O 1
ATOM 1007 N N . ALA A 1 129 ? -8.469 -10.410 7.814 1.00 88.75 129 ALA A N 1
ATOM 1008 C CA . ALA A 1 129 ? -8.676 -11.333 8.930 1.00 88.75 129 ALA A CA 1
ATOM 1009 C C . ALA A 1 129 ? -8.923 -10.606 10.264 1.00 88.75 129 ALA A C 1
ATOM 1011 O O . ALA A 1 129 ? -9.736 -11.059 11.058 1.00 88.75 129 ALA A O 1
ATOM 1012 N N . ALA A 1 130 ? -8.291 -9.448 10.485 1.00 84.44 130 ALA A N 1
ATOM 1013 C CA . ALA A 1 130 ? -8.483 -8.632 11.689 1.00 84.44 130 ALA A CA 1
ATOM 1014 C C . ALA A 1 130 ? -9.859 -7.931 11.778 1.00 84.44 130 ALA A C 1
ATOM 1016 O O . ALA A 1 130 ? -10.134 -7.246 12.760 1.00 84.44 130 ALA A O 1
ATOM 1017 N N . ARG A 1 131 ? -10.706 -8.039 10.742 1.00 72.12 131 ARG A N 1
ATOM 1018 C CA . ARG A 1 131 ? -12.075 -7.488 10.728 1.00 72.12 131 ARG A CA 1
ATOM 1019 C C . ARG A 1 131 ? -13.125 -8.434 11.324 1.00 72.12 131 ARG A C 1
ATOM 1021 O O . ARG A 1 131 ? -14.254 -7.981 11.507 1.00 72.12 131 ARG A O 1
ATOM 1028 N N . ALA A 1 132 ? -12.786 -9.708 11.524 1.00 53.31 132 ALA A N 1
ATOM 1029 C CA . ALA A 1 132 ? -13.656 -10.735 12.103 1.00 53.31 132 ALA A CA 1
ATOM 1030 C C . ALA A 1 132 ? -13.465 -10.814 13.621 1.00 53.31 132 ALA A C 1
ATOM 1032 O O . ALA A 1 132 ? -14.482 -11.043 14.310 1.00 53.31 132 ALA A O 1
#

Sequence (132 aa):
MTTPARSPRVLPTNELLSAADQLLNPSDGTTLSPGVRARAAATLLRLALDETLDAFWRSVSPRMTRSTGRTRMLCLQWYVSPSVARQWYTVWSGLSAACHYHTYELPPTPAEVRAWHQDVSELLRVLAAARA

Secondary structure (DSSP, 8-state):
--PPP-------HHHHHHHHHHHHSPPTT--S-HHHHHHHHHHHHHHHHHHHHHHHHHHH-TTGGGS-HHHHHHHHTTTS-HHHHHHHHHHHHHHHHHH---TTSPPPPHHHHHHHHHHHHHHHHHHHHTT-

Organism: NCBI:txid68249